Protein AF-A0A5C7BRV0-F1 (afdb_monomer)

Solvent-accessible surface area (backbone atoms only — not comparable to full-atom values): 9016 Å² total; per-residue (Å²): 130,85,78,65,74,67,60,66,67,58,74,80,54,64,70,54,56,38,55,35,50,53,46,46,50,37,35,33,54,50,51,58,70,64,59,48,72,69,54,52,50,52,51,50,55,50,20,64,76,56,73,33,62,65,50,35,40,56,50,33,43,74,76,33,46,68,60,32,43,52,45,45,50,67,60,78,48,81,69,83,76,57,76,92,76,61,48,70,54,41,51,49,36,42,38,46,35,45,52,44,32,56,53,50,51,57,59,54,50,78,75,45,95,61,77,82,79,49,69,38,45,80,37,52,43,66,21,46,33,55,42,33,53,54,38,54,70,55,44,80,75,63,72,88,85,65,78,54,70,93,53,76,82,81,123

Structure (mmCIF, N/CA/C/O backbone):
data_AF-A0A5C7BRV0-F1
#
_entry.id   AF-A0A5C7BRV0-F1
#
loop_
_atom_site.group_PDB
_atom_site.id
_atom_site.type_symbol
_atom_site.label_atom_id
_atom_site.label_alt_id
_atom_site.label_comp_id
_atom_site.label_asym_id
_atom_site.label_entity_id
_atom_site.label_seq_id
_atom_site.pdbx_PDB_ins_code
_atom_site.Cartn_x
_atom_site.Cartn_y
_atom_site.Cartn_z
_atom_site.occupancy
_atom_site.B_iso_or_equiv
_atom_site.auth_seq_id
_atom_site.auth_comp_id
_atom_site.auth_asym_id
_atom_site.auth_atom_id
_atom_site.pdbx_PDB_model_num
ATOM 1 N N . MET A 1 1 ? -11.486 10.506 -5.219 1.00 34.31 1 MET A N 1
ATOM 2 C CA . MET A 1 1 ? -11.201 10.260 -6.650 1.00 34.31 1 MET A CA 1
ATOM 3 C C . MET A 1 1 ? -9.795 9.679 -6.705 1.00 34.31 1 MET A C 1
ATOM 5 O O . MET A 1 1 ? -8.914 10.298 -6.125 1.00 34.31 1 MET A O 1
ATOM 9 N N . ILE A 1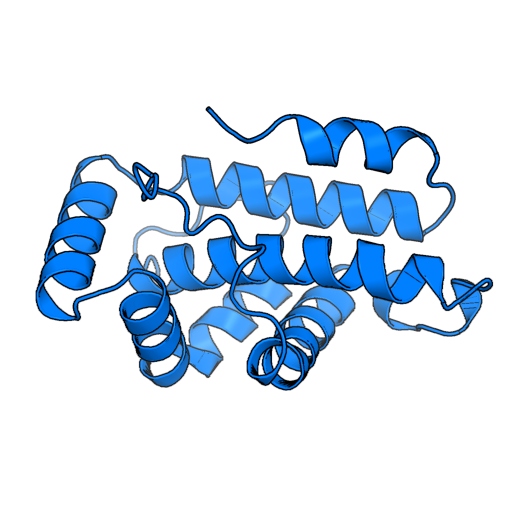 2 ? -9.590 8.476 -7.253 1.00 39.91 2 ILE A N 1
ATOM 10 C CA . ILE A 1 2 ? -8.237 7.902 -7.397 1.00 39.91 2 ILE A CA 1
ATOM 11 C C . ILE A 1 2 ? -7.497 8.778 -8.431 1.00 39.91 2 ILE A C 1
ATOM 13 O O . ILE A 1 2 ? -8.074 8.996 -9.499 1.00 39.91 2 ILE A O 1
ATOM 17 N N . PRO A 1 3 ? -6.314 9.355 -8.139 1.00 43.25 3 PRO A N 1
ATOM 18 C CA . PRO A 1 3 ? -5.701 10.343 -9.029 1.00 43.25 3 PRO A CA 1
ATOM 19 C C . PRO A 1 3 ? -5.362 9.751 -10.403 1.00 43.25 3 PRO A C 1
ATOM 21 O O . PRO A 1 3 ? -4.705 8.716 -10.499 1.00 43.25 3 PRO A O 1
ATOM 24 N N . SER A 1 4 ? -5.808 10.431 -11.463 1.00 44.09 4 SER A N 1
ATOM 25 C CA . SER A 1 4 ? -5.695 10.016 -12.869 1.00 44.09 4 SER A CA 1
ATOM 26 C C . SER A 1 4 ? -4.361 10.369 -13.535 1.00 44.09 4 SER A C 1
ATOM 28 O O . SER A 1 4 ? -4.073 9.861 -14.617 1.00 44.09 4 SER A O 1
ATOM 30 N N . SER A 1 5 ? -3.532 11.218 -12.921 1.00 42.53 5 SER A N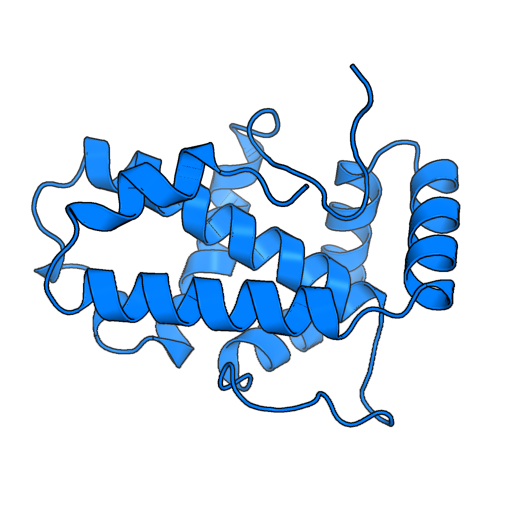 1
ATOM 31 C CA . SER A 1 5 ? -2.268 11.682 -13.512 1.00 42.53 5 SER A CA 1
ATOM 32 C C . SER A 1 5 ? -1.259 10.546 -13.713 1.00 42.53 5 SER A C 1
ATOM 34 O O . SER A 1 5 ? -0.575 10.504 -14.732 1.00 42.53 5 SER A O 1
ATOM 36 N N . TRP A 1 6 ? -1.245 9.559 -12.814 1.00 42.53 6 TRP A N 1
ATOM 37 C CA . TRP A 1 6 ? -0.360 8.392 -12.901 1.00 42.53 6 TRP A CA 1
ATOM 38 C C . TRP A 1 6 ? -0.800 7.351 -13.944 1.00 42.53 6 TRP A C 1
ATOM 40 O O . TRP A 1 6 ? 0.004 6.530 -14.377 1.00 42.53 6 TRP A O 1
ATOM 50 N N . TYR A 1 7 ? -2.060 7.395 -14.388 1.00 40.97 7 TYR A N 1
ATOM 51 C CA . TYR A 1 7 ? -2.610 6.475 -15.391 1.00 40.97 7 TYR A CA 1
ATOM 52 C C . TYR A 1 7 ? -2.042 6.737 -16.798 1.00 40.97 7 TYR A C 1
ATOM 54 O O . TYR A 1 7 ? -1.899 5.819 -17.602 1.00 40.97 7 TYR A O 1
ATOM 62 N N . LEU A 1 8 ? -1.680 7.990 -17.095 1.00 40.59 8 LEU A N 1
ATOM 63 C CA . LEU A 1 8 ? -1.127 8.389 -18.395 1.00 40.59 8 LEU A CA 1
ATOM 64 C C . LEU A 1 8 ? 0.355 8.025 -18.556 1.00 40.59 8 LEU A C 1
ATOM 66 O O . LEU A 1 8 ? 0.772 7.702 -19.667 1.00 40.59 8 LEU A O 1
ATOM 70 N N . ALA A 1 9 ? 1.130 7.996 -17.467 1.00 43.53 9 ALA A N 1
ATOM 71 C CA . ALA A 1 9 ? 2.521 7.533 -17.500 1.00 43.53 9 ALA A CA 1
ATOM 72 C C . ALA A 1 9 ? 2.618 6.038 -17.864 1.00 43.53 9 ALA A C 1
ATOM 74 O O . ALA A 1 9 ? 3.570 5.611 -18.512 1.00 43.53 9 ALA A O 1
ATOM 75 N N . ASN A 1 10 ? 1.586 5.253 -17.530 1.00 48.78 10 ASN A N 1
ATOM 76 C CA . ASN A 1 10 ? 1.585 3.800 -17.689 1.00 48.78 10 ASN A CA 1
ATOM 77 C C . ASN A 1 10 ? 1.470 3.302 -19.141 1.00 48.78 10 ASN A C 1
ATOM 79 O O . ASN A 1 10 ? 1.814 2.154 -19.423 1.00 48.78 10 ASN A O 1
ATOM 83 N N . GLN A 1 11 ? 0.999 4.138 -20.070 1.00 49.12 11 GLN A N 1
ATOM 84 C CA . GLN A 1 11 ? 0.658 3.706 -21.433 1.00 49.12 11 GLN A CA 1
ATOM 85 C C . GLN A 1 11 ? 1.872 3.477 -22.346 1.00 49.12 11 GLN A C 1
ATOM 87 O O . GLN A 1 11 ? 1.737 2.830 -23.383 1.00 49.12 11 GLN A O 1
ATOM 92 N N . TYR A 1 12 ? 3.052 3.975 -21.967 1.00 53.41 12 TYR A N 1
ATOM 93 C CA . TYR A 1 12 ? 4.270 3.894 -22.784 1.00 53.41 12 TYR A CA 1
ATOM 94 C C . TYR A 1 12 ? 5.222 2.768 -22.364 1.00 53.41 12 TYR A C 1
ATOM 96 O O . TYR A 1 12 ? 6.252 2.542 -22.999 1.00 53.41 12 TYR A O 1
ATOM 104 N N . PHE A 1 13 ? 4.880 2.036 -21.306 1.00 60.16 13 PHE A N 1
ATOM 105 C CA . PHE A 1 13 ? 5.710 0.969 -20.769 1.00 60.16 13 PHE A CA 1
ATOM 106 C C . PHE A 1 13 ? 5.478 -0.364 -21.488 1.00 60.16 13 PHE A C 1
ATOM 108 O O . PHE A 1 13 ? 4.349 -0.733 -21.803 1.00 60.16 13 PHE A O 1
ATOM 115 N N . THR A 1 14 ? 6.551 -1.126 -21.727 1.00 60.12 14 THR A N 1
A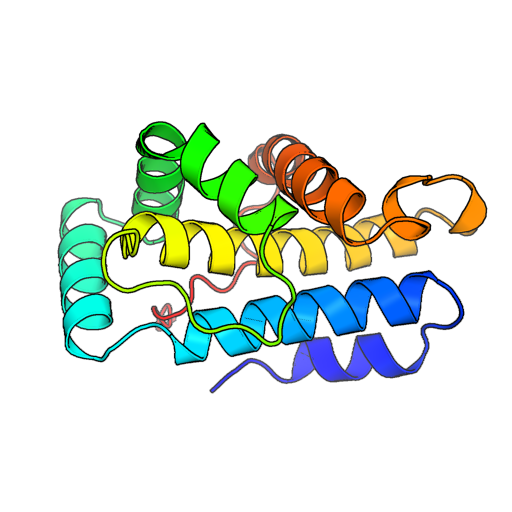TOM 116 C CA . THR A 1 14 ? 6.489 -2.427 -22.418 1.00 60.12 14 THR A CA 1
ATOM 117 C C . THR A 1 14 ? 7.291 -3.509 -21.682 1.00 60.12 14 THR A C 1
ATOM 119 O O . THR A 1 14 ? 8.087 -3.221 -20.789 1.00 60.12 14 THR A O 1
ATOM 122 N N . GLY A 1 15 ? 7.060 -4.781 -22.026 1.00 68.88 15 GLY A N 1
ATOM 123 C CA . GLY A 1 15 ? 7.815 -5.918 -21.483 1.00 68.88 15 GLY A CA 1
ATOM 124 C C . GLY A 1 15 ? 7.433 -6.317 -20.052 1.00 68.88 15 GLY A C 1
ATOM 125 O O . GLY A 1 15 ? 6.285 -6.166 -19.632 1.00 68.88 15 GLY A O 1
ATOM 126 N N . ASP A 1 16 ? 8.387 -6.878 -19.306 1.00 63.41 16 ASP A N 1
ATOM 127 C CA . ASP A 1 16 ? 8.163 -7.359 -17.932 1.00 63.41 16 ASP A CA 1
ATOM 128 C C . ASP A 1 16 ? 7.828 -6.225 -16.954 1.00 63.41 16 ASP A C 1
ATOM 130 O O . ASP A 1 16 ? 7.087 -6.429 -15.993 1.00 63.41 16 ASP A O 1
ATOM 134 N N . PHE A 1 17 ? 8.258 -5.002 -17.267 1.00 63.25 17 PHE A N 1
ATOM 135 C CA . PHE A 1 17 ? 7.930 -3.815 -16.489 1.00 63.25 17 PHE A CA 1
ATOM 136 C C . PHE A 1 17 ? 6.432 -3.467 -16.541 1.00 63.25 17 PHE A C 1
ATOM 138 O O . PHE A 1 17 ? 5.806 -3.249 -15.505 1.00 63.25 17 PHE A O 1
ATOM 145 N N . ALA A 1 18 ? 5.819 -3.504 -17.730 1.00 68.75 18 ALA A N 1
ATOM 146 C CA . ALA A 1 18 ? 4.378 -3.283 -17.868 1.00 68.75 18 ALA A CA 1
ATOM 147 C C . ALA A 1 18 ? 3.567 -4.329 -17.084 1.00 68.75 18 ALA A C 1
ATOM 149 O O . ALA A 1 18 ? 2.586 -3.999 -16.421 1.00 68.75 18 ALA A O 1
ATOM 150 N N . LYS A 1 19 ? 4.008 -5.596 -17.100 1.00 69.19 19 LYS A N 1
ATOM 151 C CA . LYS A 1 19 ? 3.371 -6.673 -16.324 1.00 69.19 19 LYS A CA 1
ATOM 152 C C . LYS A 1 19 ? 3.462 -6.414 -14.821 1.00 69.19 19 LYS A C 1
ATOM 154 O O . LYS A 1 19 ? 2.474 -6.587 -14.116 1.00 69.19 19 LYS A O 1
ATOM 159 N N . PHE A 1 20 ? 4.631 -5.999 -14.346 1.00 69.19 20 PHE A N 1
ATOM 160 C CA . PHE A 1 20 ? 4.886 -5.696 -12.943 1.00 69.19 20 PHE A CA 1
ATOM 161 C C . PHE A 1 20 ? 4.049 -4.511 -12.433 1.00 69.19 20 PHE A C 1
ATOM 163 O O . PHE A 1 20 ? 3.428 -4.592 -11.373 1.00 69.19 20 PHE A O 1
ATOM 170 N N . ASN A 1 21 ? 3.978 -3.425 -13.202 1.00 70.56 21 ASN A N 1
ATOM 171 C CA . ASN A 1 21 ? 3.206 -2.241 -12.829 1.00 70.56 21 ASN A CA 1
ATOM 172 C C . ASN A 1 21 ? 1.694 -2.524 -12.818 1.00 70.56 21 ASN A C 1
ATOM 174 O O . ASN A 1 21 ? 1.015 -2.207 -11.845 1.00 70.56 21 ASN A O 1
ATOM 178 N N . ASN A 1 22 ? 1.185 -3.231 -13.835 1.00 73.56 22 ASN A N 1
ATOM 179 C CA . ASN A 1 22 ? -0.214 -3.673 -13.871 1.00 73.56 22 ASN A CA 1
ATOM 180 C C . ASN A 1 22 ? -0.556 -4.588 -12.686 1.00 73.56 22 ASN A C 1
ATOM 182 O O . ASN A 1 22 ? -1.654 -4.518 -12.137 1.00 73.56 22 ASN A O 1
ATOM 186 N N . TRP A 1 23 ? 0.386 -5.438 -12.268 1.00 72.12 23 TRP A N 1
ATOM 187 C CA . TRP A 1 23 ? 0.218 -6.273 -11.083 1.00 72.12 23 TRP A CA 1
ATOM 188 C C . TRP A 1 23 ? 0.109 -5.427 -9.807 1.00 72.12 23 TRP A C 1
ATOM 190 O O . TRP A 1 23 ? -0.829 -5.616 -9.037 1.00 72.12 23 TRP A O 1
ATOM 200 N N . ASN A 1 24 ? 1.009 -4.459 -9.597 1.00 74.75 24 ASN A N 1
ATOM 201 C CA . ASN A 1 24 ? 0.933 -3.533 -8.458 1.00 74.75 24 ASN A CA 1
ATOM 202 C C . ASN A 1 24 ? -0.351 -2.708 -8.442 1.00 74.75 24 ASN A C 1
ATOM 204 O O . ASN A 1 24 ? -0.938 -2.516 -7.381 1.00 74.75 24 ASN A O 1
ATOM 208 N N . GLU A 1 25 ? -0.803 -2.240 -9.603 1.00 77.00 25 GLU A N 1
ATOM 209 C CA . GLU A 1 25 ? -2.074 -1.531 -9.727 1.00 77.00 25 GLU A CA 1
ATOM 210 C C . GLU A 1 25 ? -3.254 -2.427 -9.335 1.00 77.00 25 GLU A C 1
ATOM 212 O O . GLU A 1 25 ? -4.102 -2.004 -8.550 1.00 77.00 25 GLU A O 1
ATOM 217 N N . SER A 1 26 ? -3.268 -3.684 -9.786 1.00 78.56 26 SER A N 1
ATOM 218 C CA . S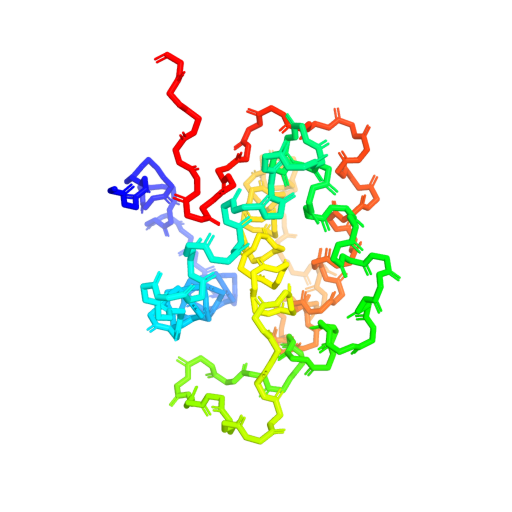ER A 1 26 ? -4.291 -4.663 -9.395 1.00 78.56 26 SER A CA 1
ATOM 219 C C . SER A 1 26 ? -4.303 -4.908 -7.886 1.00 78.56 26 SER A C 1
ATOM 221 O O . SER A 1 26 ? -5.375 -4.960 -7.283 1.00 78.56 26 SER A O 1
ATOM 223 N N . ILE A 1 27 ? -3.126 -5.034 -7.260 1.00 80.06 27 ILE A N 1
ATOM 224 C CA . ILE A 1 27 ? -3.004 -5.176 -5.802 1.00 80.06 27 ILE A CA 1
ATOM 225 C C . ILE A 1 27 ? -3.537 -3.928 -5.101 1.00 80.06 27 ILE A C 1
ATOM 227 O O . ILE A 1 27 ? -4.388 -4.042 -4.226 1.00 80.06 27 ILE A O 1
ATOM 231 N N . TYR A 1 28 ? -3.069 -2.748 -5.506 1.00 83.56 28 TYR A N 1
ATOM 232 C CA . TYR A 1 28 ? -3.464 -1.469 -4.925 1.00 83.56 28 TYR A CA 1
ATOM 233 C C . TYR A 1 28 ? -4.985 -1.276 -4.951 1.00 83.56 28 TYR A C 1
ATOM 235 O O . TYR A 1 28 ? -5.582 -0.997 -3.914 1.00 83.56 28 TYR A O 1
ATOM 243 N N . LEU A 1 29 ? -5.614 -1.455 -6.116 1.00 82.81 29 LEU A N 1
ATOM 244 C CA . LEU A 1 29 ? -7.061 -1.292 -6.266 1.00 82.81 29 LEU A CA 1
ATOM 245 C C . LEU A 1 29 ? -7.826 -2.311 -5.417 1.00 82.81 29 LEU A C 1
ATOM 247 O O . LEU A 1 29 ? -8.738 -1.924 -4.692 1.00 82.81 29 LEU A O 1
ATOM 251 N N . SER A 1 30 ? -7.397 -3.576 -5.426 1.00 83.25 30 SER A N 1
ATOM 252 C CA . SER A 1 30 ? -8.030 -4.621 -4.614 1.00 83.25 30 SER A CA 1
ATOM 253 C C . SER A 1 30 ? -7.938 -4.318 -3.117 1.00 83.25 30 SER A C 1
ATOM 255 O O . SER A 1 30 ? -8.919 -4.465 -2.403 1.00 83.25 30 SER A O 1
ATOM 257 N N . LEU A 1 31 ? -6.784 -3.856 -2.626 1.00 85.88 31 LEU A N 1
ATOM 258 C CA . LEU A 1 31 ? -6.614 -3.500 -1.214 1.00 85.88 31 LEU A CA 1
ATOM 259 C C . LEU A 1 31 ? -7.455 -2.279 -0.814 1.00 85.88 31 LEU A C 1
ATOM 261 O O . LEU A 1 31 ? -7.976 -2.235 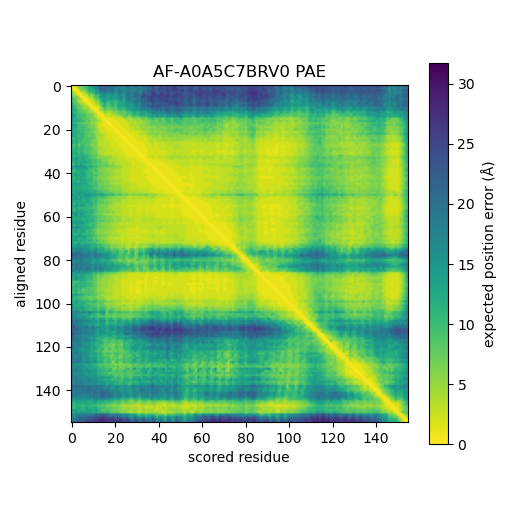0.299 1.00 85.88 31 LEU A O 1
ATOM 265 N N . CYS A 1 32 ? -7.611 -1.300 -1.709 1.00 86.38 32 CYS A N 1
ATOM 266 C CA . CYS A 1 32 ? -8.517 -0.173 -1.488 1.00 86.38 32 CYS A CA 1
ATOM 267 C C . CYS A 1 32 ? -9.976 -0.634 -1.368 1.00 86.38 32 CYS A C 1
ATOM 269 O O . CYS A 1 32 ? -10.683 -0.160 -0.480 1.00 86.38 32 CYS A O 1
ATOM 271 N N . ASP A 1 33 ? -10.405 -1.566 -2.223 1.00 84.94 33 ASP A N 1
ATOM 272 C CA . ASP A 1 33 ? -11.757 -2.138 -2.194 1.00 84.94 33 ASP A CA 1
ATOM 273 C C . ASP A 1 33 ? -11.995 -3.025 -0.965 1.00 84.94 33 ASP A C 1
ATOM 275 O O . ASP A 1 33 ? -13.136 -3.189 -0.529 1.00 84.94 33 ASP A O 1
ATOM 279 N N . GLU A 1 34 ? -10.929 -3.573 -0.377 1.00 84.38 34 GLU A N 1
ATOM 280 C CA . GLU A 1 34 ? -11.037 -4.342 0.855 1.00 84.38 34 GLU A CA 1
ATOM 281 C C . GLU A 1 34 ? -11.458 -3.463 2.031 1.00 84.38 34 GLU A C 1
ATOM 283 O O . GLU A 1 34 ? -12.268 -3.927 2.821 1.00 84.38 34 GLU A O 1
ATOM 288 N N . LEU A 1 35 ? -10.987 -2.217 2.174 1.00 87.31 35 LEU A N 1
ATOM 289 C CA . LEU A 1 35 ? -11.318 -1.402 3.351 1.00 87.31 35 LEU A CA 1
ATOM 290 C C . LEU A 1 35 ? -12.799 -0.992 3.400 1.00 87.31 35 LEU A C 1
ATOM 292 O O . LEU A 1 35 ? -13.312 -0.267 2.547 1.00 87.31 35 LEU A O 1
ATOM 296 N N . THR A 1 36 ? -13.475 -1.382 4.480 1.00 89.62 36 THR A N 1
ATOM 297 C CA . THR A 1 36 ? -14.848 -0.951 4.771 1.00 89.62 36 THR A CA 1
ATOM 298 C C . THR A 1 36 ? -14.902 0.505 5.230 1.00 89.62 36 THR A C 1
ATOM 300 O O . THR A 1 36 ? -13.906 1.107 5.638 1.00 89.62 36 THR A O 1
ATOM 303 N N . ARG A 1 37 ? -16.104 1.092 5.221 1.00 88.38 37 ARG A N 1
ATOM 304 C CA . ARG A 1 37 ? -16.311 2.470 5.694 1.00 88.38 37 ARG A CA 1
ATOM 305 C C . ARG A 1 37 ? -15.970 2.620 7.174 1.00 88.38 37 ARG A C 1
ATOM 307 O O . ARG A 1 37 ? -15.396 3.632 7.565 1.00 88.38 37 ARG A O 1
ATOM 314 N N . GLU A 1 38 ? -16.312 1.626 7.979 1.00 90.62 38 GLU A N 1
ATOM 315 C CA . GLU A 1 38 ? -16.070 1.586 9.419 1.00 90.62 38 GLU A CA 1
ATOM 316 C C . GLU A 1 38 ? -14.566 1.543 9.721 1.00 90.62 38 GLU A C 1
ATOM 318 O O . GLU A 1 38 ? -14.069 2.265 10.584 1.00 90.62 38 GLU A O 1
ATOM 323 N N . GLU A 1 39 ? -13.816 0.756 8.953 1.00 91.62 39 GLU A N 1
ATOM 324 C CA . GLU A 1 39 ? -12.357 0.692 9.044 1.00 91.62 39 GLU A CA 1
ATOM 325 C C . GLU A 1 39 ? -11.688 1.998 8.610 1.00 91.62 39 GLU A C 1
ATOM 327 O O . GLU A 1 39 ? -10.767 2.467 9.279 1.00 91.62 39 GLU A O 1
ATOM 332 N N . ILE A 1 40 ? -12.182 2.634 7.545 1.00 90.94 40 ILE A N 1
ATOM 333 C CA . ILE A 1 40 ? -11.707 3.957 7.116 1.00 90.94 40 ILE A CA 1
ATOM 334 C C . ILE A 1 40 ? -11.940 5.003 8.216 1.00 90.94 40 ILE A C 1
ATOM 336 O O . ILE A 1 40 ? -11.066 5.830 8.482 1.00 90.94 40 ILE A O 1
ATOM 340 N N . GLN A 1 41 ? -13.085 4.961 8.902 1.00 90.25 41 GLN A N 1
ATOM 341 C CA . GLN A 1 41 ? -13.353 5.845 10.041 1.00 90.25 41 GLN A CA 1
ATOM 342 C C . GLN A 1 41 ? -12.390 5.586 11.206 1.00 90.25 41 GLN A C 1
ATOM 344 O O . GLN A 1 41 ? -11.864 6.539 11.784 1.00 90.25 41 GLN A O 1
ATOM 349 N N . ALA A 1 42 ? -12.111 4.320 11.529 1.00 91.19 42 ALA A N 1
ATOM 350 C CA . ALA A 1 42 ? -11.144 3.960 12.566 1.00 91.19 42 ALA A CA 1
ATOM 351 C C . ALA A 1 42 ? -9.728 4.460 12.230 1.00 91.19 42 ALA A C 1
ATOM 353 O O . ALA A 1 42 ? -9.055 5.037 13.087 1.00 91.19 42 ALA A O 1
ATOM 354 N N . LEU A 1 43 ? -9.307 4.314 10.970 1.00 93.44 43 LEU A N 1
ATOM 355 C CA . LEU A 1 43 ? -8.042 4.850 10.470 1.00 93.44 43 LEU A CA 1
ATOM 356 C C . LEU A 1 43 ? -7.999 6.378 10.568 1.00 93.44 43 LEU A C 1
ATOM 358 O O . LEU A 1 43 ? -6.986 6.925 10.995 1.00 93.44 43 LEU A O 1
ATOM 362 N N . ASN A 1 44 ? -9.091 7.080 10.246 1.00 91.81 44 ASN A N 1
ATOM 363 C CA . ASN A 1 44 ? -9.139 8.540 10.366 1.00 91.81 44 ASN A CA 1
ATOM 364 C C . ASN A 1 44 ? -9.020 9.013 11.822 1.00 91.81 44 ASN A C 1
ATOM 366 O O . ASN A 1 44 ? -8.281 9.950 12.106 1.00 91.81 44 ASN A O 1
ATOM 370 N N . LEU A 1 45 ? -9.665 8.324 12.766 1.00 91.94 45 LEU A N 1
ATOM 371 C CA . LEU A 1 45 ? -9.508 8.622 14.193 1.00 91.94 45 LEU A CA 1
ATOM 372 C C . LEU A 1 45 ? -8.068 8.386 14.671 1.00 91.94 45 LEU A C 1
ATOM 374 O O . LEU A 1 45 ? -7.538 9.161 15.469 1.00 91.94 45 LEU A O 1
ATOM 378 N N . ALA A 1 46 ? -7.416 7.324 14.193 1.00 91.56 46 ALA A N 1
ATOM 379 C CA . ALA A 1 46 ? -6.012 7.063 14.499 1.00 91.56 46 ALA A CA 1
ATOM 380 C C . ALA A 1 46 ? -5.091 8.139 13.897 1.00 91.56 46 ALA A C 1
ATOM 382 O O . ALA A 1 46 ? -4.184 8.624 14.576 1.00 91.56 46 ALA A O 1
ATOM 383 N N . ARG A 1 47 ? -5.369 8.568 12.660 1.00 92.38 47 ARG A N 1
ATOM 384 C CA . ARG A 1 47 ? -4.681 9.669 11.971 1.00 92.38 47 ARG A CA 1
ATOM 385 C C . ARG A 1 47 ? -4.767 10.970 12.763 1.00 92.38 47 ARG A C 1
ATOM 387 O O . ARG A 1 47 ? -3.749 11.614 12.987 1.00 92.38 47 ARG A O 1
ATOM 394 N N . GLU A 1 48 ? -5.963 11.343 13.215 1.00 90.94 48 GLU A N 1
ATOM 395 C CA . GLU A 1 48 ? -6.203 12.561 14.000 1.00 90.94 48 GLU A CA 1
ATOM 396 C C . GLU A 1 48 ? -5.433 12.556 15.325 1.00 90.94 48 GLU A C 1
ATOM 398 O O . GLU A 1 48 ? -4.864 13.575 15.709 1.00 90.94 48 GLU A O 1
ATOM 403 N N . ARG A 1 49 ? -5.335 11.400 15.995 1.00 92.38 49 ARG A N 1
ATOM 404 C CA . ARG A 1 49 ? -4.548 11.250 17.233 1.00 92.38 49 ARG A CA 1
ATOM 405 C C . ARG A 1 49 ? -3.045 11.402 17.013 1.00 92.38 49 ARG A C 1
ATOM 407 O O . ARG A 1 49 ? -2.351 11.885 17.902 1.00 92.38 49 ARG A O 1
ATOM 414 N N . LEU A 1 50 ? -2.548 10.960 15.860 1.00 89.81 50 LEU A N 1
ATOM 415 C CA . LEU A 1 50 ? -1.129 11.013 15.499 1.00 89.81 50 LEU A CA 1
ATOM 416 C C . LEU A 1 50 ? -0.731 12.316 14.789 1.00 89.81 50 LEU A C 1
ATOM 418 O O . LEU A 1 50 ? 0.455 12.580 14.616 1.00 89.81 50 LEU A O 1
ATOM 422 N N . GLY A 1 51 ? -1.703 13.137 14.391 1.00 85.38 51 GLY A N 1
ATOM 423 C CA . GLY A 1 51 ? -1.496 14.465 13.816 1.00 85.38 51 GLY A CA 1
ATOM 424 C C . GLY A 1 51 ? -1.246 14.494 12.306 1.00 85.38 51 GLY A C 1
ATOM 425 O O . GLY A 1 51 ? -1.437 15.541 11.696 1.00 85.38 51 GLY A O 1
ATOM 426 N N . SER A 1 52 ? -0.875 13.379 11.669 1.00 87.44 52 SER A N 1
ATOM 427 C CA . SER A 1 52 ? -0.720 13.310 10.209 1.00 87.44 52 SER A CA 1
ATOM 428 C C . SER A 1 52 ? -0.891 11.896 9.653 1.00 87.44 52 SER A C 1
ATOM 430 O O . SER A 1 52 ? -0.733 10.895 10.359 1.00 87.44 52 SER A O 1
ATOM 432 N N . ALA A 1 53 ? -1.201 11.806 8.357 1.00 85.94 53 ALA A N 1
ATOM 433 C CA . ALA A 1 53 ? -1.303 10.529 7.656 1.00 85.94 53 ALA A CA 1
ATOM 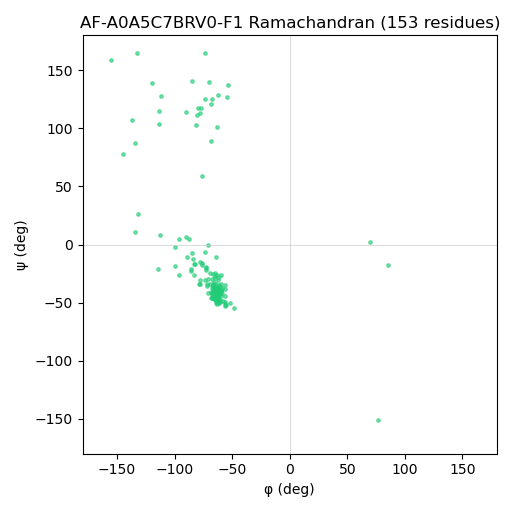434 C C . ALA A 1 53 ? 0.049 9.808 7.534 1.00 85.94 53 ALA A C 1
ATOM 436 O O . ALA A 1 53 ? 0.110 8.584 7.683 1.00 85.94 53 ALA A O 1
ATOM 437 N N . ASN A 1 54 ? 1.136 10.570 7.379 1.00 85.25 54 ASN A N 1
ATOM 438 C CA . ASN A 1 54 ? 2.497 10.045 7.414 1.00 85.25 54 ASN A CA 1
ATOM 439 C C . ASN A 1 54 ? 2.851 9.454 8.792 1.00 85.25 54 ASN A C 1
ATOM 441 O O . ASN A 1 54 ? 3.390 8.349 8.880 1.00 85.25 54 ASN A O 1
ATOM 445 N N . ALA A 1 55 ? 2.490 10.135 9.886 1.00 87.00 55 ALA A N 1
ATOM 446 C CA . ALA A 1 55 ? 2.720 9.618 11.235 1.00 87.00 55 ALA A CA 1
ATOM 447 C C . ALA A 1 55 ? 1.963 8.302 11.475 1.00 87.00 55 ALA A C 1
ATOM 449 O O . ALA A 1 55 ? 2.534 7.354 12.019 1.00 87.00 55 ALA A O 1
ATOM 450 N N . LEU A 1 56 ? 0.711 8.209 11.007 1.00 90.62 56 LEU A N 1
ATOM 451 C CA . LEU A 1 56 ? -0.054 6.962 11.041 1.00 90.62 56 LEU A CA 1
ATOM 452 C C . LEU A 1 56 ? 0.618 5.859 10.226 1.00 90.62 56 LEU A C 1
ATOM 454 O O . LEU A 1 56 ? 0.823 4.765 10.747 1.00 90.62 56 LEU A O 1
ATOM 458 N N . PHE A 1 57 ? 0.990 6.141 8.979 1.00 88.81 57 PHE A N 1
ATOM 459 C CA . PHE A 1 57 ? 1.679 5.186 8.114 1.00 88.81 57 PHE A CA 1
ATOM 460 C C . PHE A 1 57 ? 2.967 4.658 8.759 1.00 88.81 57 PHE A C 1
ATOM 462 O O . PHE A 1 57 ? 3.131 3.448 8.913 1.00 88.81 57 PHE A O 1
ATOM 469 N N . THR A 1 58 ? 3.830 5.560 9.226 1.00 85.56 58 THR A N 1
ATOM 470 C CA . THR A 1 58 ? 5.091 5.212 9.893 1.00 85.56 58 THR A CA 1
ATOM 471 C C . THR A 1 58 ? 4.850 4.364 11.143 1.00 85.56 58 THR A C 1
ATOM 473 O O . THR A 1 58 ? 5.591 3.415 11.402 1.00 85.56 58 THR A O 1
ATOM 476 N N . SER A 1 59 ? 3.808 4.674 11.922 1.00 89.88 59 SER A N 1
ATOM 477 C CA . SER A 1 59 ? 3.423 3.869 13.086 1.00 89.88 59 SER A CA 1
ATOM 478 C C . SER A 1 59 ? 2.973 2.465 12.683 1.00 89.88 59 SER A C 1
ATOM 480 O O . SER A 1 59 ? 3.434 1.493 13.276 1.00 89.88 59 SER A O 1
ATOM 482 N N . CYS A 1 60 ? 2.107 2.344 11.673 1.00 90.44 60 CYS A N 1
ATOM 483 C CA . CYS A 1 60 ? 1.604 1.053 11.197 1.00 90.44 60 CYS A CA 1
ATOM 484 C C . CYS A 1 60 ? 2.748 0.166 10.712 1.00 90.44 60 CYS A C 1
ATOM 486 O O . CYS A 1 60 ? 2.823 -1.005 11.071 1.00 90.44 60 CYS A O 1
ATOM 488 N N . LEU A 1 61 ? 3.674 0.747 9.953 1.00 86.00 61 LEU A N 1
ATOM 489 C CA . LEU A 1 61 ? 4.828 0.034 9.440 1.00 86.00 61 LEU A CA 1
ATOM 490 C C . LEU A 1 61 ? 5.739 -0.485 10.556 1.00 86.00 61 LEU A C 1
ATOM 492 O O . LEU A 1 61 ? 6.160 -1.635 10.511 1.00 86.00 61 LEU A O 1
ATOM 496 N N . LYS A 1 62 ? 6.030 0.340 11.568 1.00 86.88 62 LYS A N 1
ATOM 497 C CA . LYS A 1 62 ? 6.865 -0.078 12.706 1.00 86.88 62 LYS A CA 1
ATOM 498 C C . LYS A 1 62 ? 6.224 -1.203 13.511 1.00 86.88 62 LYS A C 1
ATOM 500 O O . LYS A 1 62 ? 6.933 -2.071 14.007 1.00 86.88 62 LYS A O 1
ATOM 505 N N . SER A 1 63 ? 4.904 -1.172 13.663 1.00 90.00 63 SER A N 1
ATOM 506 C CA . SER A 1 63 ? 4.171 -2.148 14.471 1.00 90.00 63 SER A CA 1
ATOM 507 C C . SER A 1 63 ? 3.857 -3.447 13.733 1.00 90.00 63 SER A C 1
ATOM 509 O O . SER A 1 63 ? 3.713 -4.472 14.390 1.00 90.00 63 SER A O 1
ATOM 511 N N . HIS A 1 64 ? 3.758 -3.415 12.402 1.00 90.19 64 HIS A N 1
ATOM 512 C CA . HIS A 1 64 ? 3.255 -4.537 11.604 1.00 90.19 64 HIS A CA 1
ATOM 513 C C . HIS A 1 64 ? 4.141 -4.894 10.405 1.00 90.19 64 HIS A C 1
ATOM 515 O O . HIS A 1 64 ? 3.652 -5.420 9.408 1.00 90.19 64 HIS A O 1
ATOM 521 N N . HIS A 1 65 ? 5.439 -4.600 10.486 1.00 84.88 65 HIS A N 1
ATOM 522 C CA . HIS A 1 65 ? 6.388 -4.791 9.388 1.00 84.88 65 HIS A CA 1
ATOM 523 C C . HIS A 1 65 ? 6.290 -6.181 8.736 1.00 84.88 65 HIS A C 1
ATOM 525 O O . HIS A 1 65 ? 6.043 -6.284 7.536 1.00 84.88 65 HIS A O 1
ATOM 531 N N . ASP A 1 66 ? 6.397 -7.246 9.532 1.00 84.50 66 ASP A N 1
ATOM 532 C CA . ASP A 1 66 ? 6.410 -8.622 9.023 1.00 84.50 66 ASP A CA 1
ATOM 533 C C . ASP A 1 66 ? 5.069 -9.029 8.390 1.00 84.50 66 ASP A C 1
ATOM 535 O O . ASP A 1 66 ? 5.036 -9.736 7.380 1.00 84.50 66 ASP A O 1
ATOM 539 N N . GLU A 1 67 ? 3.950 -8.560 8.953 1.00 86.69 67 GLU A N 1
ATOM 540 C CA . GLU A 1 67 ? 2.606 -8.811 8.416 1.00 86.69 67 GLU A CA 1
ATOM 541 C C . GLU A 1 67 ? 2.421 -8.131 7.052 1.00 86.69 67 GLU A C 1
ATOM 543 O O . GLU A 1 67 ? 1.854 -8.725 6.135 1.00 86.69 67 GLU A O 1
ATOM 548 N N . ILE A 1 68 ? 2.938 -6.909 6.902 1.00 85.50 68 ILE A N 1
ATOM 549 C CA . ILE A 1 68 ? 2.903 -6.139 5.653 1.00 85.50 68 ILE A CA 1
ATOM 550 C C . ILE A 1 68 ? 3.738 -6.829 4.571 1.00 85.50 68 ILE A C 1
ATOM 552 O O . ILE A 1 68 ? 3.261 -7.011 3.451 1.00 85.50 68 ILE A O 1
ATOM 556 N N . VAL A 1 69 ? 4.962 -7.255 4.902 1.00 81.50 69 VAL A N 1
ATOM 557 C CA . VAL A 1 69 ? 5.833 -7.988 3.968 1.00 81.50 69 VAL A CA 1
ATOM 558 C C . VAL A 1 69 ? 5.167 -9.290 3.536 1.00 81.50 69 VAL A C 1
ATOM 560 O O . VAL A 1 69 ? 5.036 -9.552 2.341 1.00 81.50 69 VAL A O 1
ATOM 563 N N . THR A 1 70 ? 4.647 -10.057 4.496 1.00 83.38 70 THR A N 1
ATOM 564 C CA . THR A 1 70 ? 3.934 -11.310 4.217 1.00 83.38 70 THR A CA 1
ATOM 565 C C . THR A 1 70 ? 2.731 -11.075 3.304 1.00 83.38 70 THR A C 1
ATOM 567 O O . THR A 1 70 ? 2.487 -11.858 2.380 1.00 83.38 70 THR A O 1
ATOM 570 N N . LEU A 1 71 ? 1.972 -9.997 3.525 1.00 84.31 71 LEU A N 1
ATOM 571 C CA . LEU A 1 71 ? 0.845 -9.645 2.668 1.00 84.31 71 LEU A CA 1
ATOM 572 C C . LEU A 1 71 ? 1.318 -9.325 1.243 1.00 84.31 71 LEU A C 1
ATOM 574 O O . LEU A 1 71 ? 0.779 -9.894 0.298 1.00 84.31 71 LEU A O 1
ATOM 578 N N . LEU A 1 72 ? 2.353 -8.502 1.068 1.00 79.56 72 LEU A N 1
ATOM 579 C CA . LEU A 1 72 ? 2.895 -8.155 -0.255 1.00 79.56 72 LEU A CA 1
ATOM 580 C C . LEU A 1 72 ? 3.414 -9.371 -1.036 1.00 79.56 72 LEU A C 1
ATOM 582 O O . LEU A 1 72 ? 3.197 -9.455 -2.245 1.00 79.56 72 LEU A O 1
ATOM 586 N N . GLU A 1 73 ? 4.065 -10.321 -0.365 1.00 77.06 73 GLU A N 1
ATOM 587 C CA . GLU A 1 73 ? 4.608 -11.528 -1.005 1.00 77.06 73 GLU A CA 1
ATOM 588 C C . GLU A 1 73 ? 3.519 -12.519 -1.435 1.00 77.06 73 GLU A C 1
ATOM 590 O O . GLU A 1 73 ? 3.659 -13.223 -2.441 1.00 77.06 73 GLU A O 1
ATOM 595 N N . THR A 1 74 ? 2.434 -12.603 -0.662 1.00 77.06 74 THR A N 1
ATOM 596 C CA . THR A 1 74 ? 1.405 -13.639 -0.831 1.00 77.06 74 THR A CA 1
ATOM 597 C C . THR A 1 74 ? 0.167 -13.157 -1.583 1.00 77.06 74 THR A C 1
ATOM 599 O O . THR A 1 74 ? -0.586 -13.986 -2.112 1.00 77.06 74 THR A O 1
ATOM 602 N N . PHE A 1 75 ? -0.054 -11.843 -1.677 1.00 76.44 75 PHE A N 1
ATOM 603 C CA . PHE A 1 75 ? -1.250 -11.280 -2.289 1.00 76.44 75 PHE A CA 1
ATOM 604 C C . PHE A 1 75 ? -1.189 -11.341 -3.818 1.00 76.44 75 PHE A C 1
ATOM 606 O O . PHE A 1 75 ? -0.346 -10.733 -4.477 1.00 76.44 75 PHE A O 1
ATOM 613 N N . LYS A 1 76 ? -2.127 -12.087 -4.409 1.00 65.75 76 LYS A N 1
ATOM 614 C CA . LYS A 1 76 ? -2.144 -12.369 -5.853 1.00 65.75 76 LYS A CA 1
ATOM 615 C C . LYS A 1 76 ? -2.930 -11.358 -6.691 1.00 65.75 76 LYS A C 1
ATOM 617 O O . LYS A 1 76 ? -3.142 -11.619 -7.866 1.00 65.75 76 LYS A O 1
ATOM 622 N N . GLY A 1 77 ? -3.410 -10.254 -6.112 1.00 62.47 77 GLY A N 1
ATOM 623 C CA . GLY A 1 77 ? -4.169 -9.224 -6.840 1.00 62.47 77 GLY A CA 1
ATOM 624 C C . GLY A 1 77 ? -5.573 -9.639 -7.306 1.00 62.47 77 GLY A C 1
ATOM 625 O O . GLY A 1 77 ? -6.243 -8.840 -7.945 1.00 62.47 77 GLY A O 1
ATOM 626 N N . TYR A 1 78 ? -6.013 -10.862 -6.982 1.00 59.47 78 TYR A N 1
ATOM 627 C CA . TYR A 1 78 ? -7.321 -11.430 -7.351 1.00 59.47 78 TYR A CA 1
ATOM 628 C C . TYR A 1 78 ? -8.025 -12.131 -6.174 1.00 59.47 78 TYR A C 1
ATOM 630 O O . TYR A 1 78 ? -8.973 -12.887 -6.378 1.00 59.47 78 TYR A O 1
ATOM 638 N N . GLY A 1 79 ? -7.516 -11.970 -4.949 1.00 59.44 79 GLY A N 1
ATOM 639 C CA . GLY A 1 79 ? -7.982 -12.703 -3.774 1.00 59.44 79 GLY A CA 1
ATOM 640 C C . GLY A 1 79 ? -8.510 -11.770 -2.697 1.00 59.44 79 GLY A C 1
ATOM 641 O O . GLY A 1 79 ? -7.897 -10.747 -2.420 1.00 59.44 79 GLY A O 1
ATOM 642 N N . THR A 1 80 ? -9.614 -12.158 -2.068 1.00 63.78 80 THR A N 1
ATOM 643 C CA . THR A 1 80 ? -10.102 -11.531 -0.837 1.00 63.78 80 THR A CA 1
ATOM 644 C C . THR A 1 80 ? -9.178 -11.875 0.329 1.00 63.78 80 THR A C 1
ATOM 646 O O . THR A 1 80 ? -8.746 -13.029 0.444 1.00 63.78 80 THR A O 1
ATOM 649 N N . ILE A 1 81 ? -8.898 -10.923 1.219 1.00 70.31 81 ILE A N 1
ATOM 650 C CA . ILE A 1 81 ? -8.117 -11.196 2.437 1.00 70.31 81 ILE A CA 1
ATOM 651 C C . ILE A 1 81 ? -9.003 -11.981 3.422 1.00 70.31 81 ILE A C 1
ATOM 653 O O . ILE A 1 81 ? -10.091 -11.506 3.754 1.00 70.31 81 ILE A O 1
ATOM 657 N N . PRO A 1 82 ? -8.578 -13.164 3.916 1.00 67.06 82 PRO A N 1
ATOM 658 C CA . PRO A 1 82 ? -9.338 -13.908 4.918 1.00 67.06 82 PRO A CA 1
ATOM 659 C C . PRO A 1 82 ? -9.642 -13.040 6.145 1.00 67.06 82 PRO A C 1
ATOM 661 O O . PRO A 1 82 ? -8.740 -12.435 6.726 1.00 67.06 82 PRO A O 1
ATOM 664 N N . THR A 1 83 ? -10.916 -12.962 6.533 1.00 66.75 83 THR A N 1
ATOM 665 C CA . THR A 1 83 ? -11.408 -12.025 7.559 1.00 66.75 83 THR A CA 1
ATOM 666 C C . THR A 1 83 ? -10.774 -12.255 8.935 1.00 66.75 83 THR A C 1
ATOM 668 O O . THR A 1 83 ? -10.625 -11.317 9.709 1.00 66.75 83 THR A O 1
ATOM 671 N N . ASP A 1 84 ? -10.359 -13.485 9.233 1.00 67.94 84 ASP A N 1
ATOM 672 C CA . ASP A 1 84 ? -9.689 -13.894 10.473 1.00 67.94 84 ASP A CA 1
ATOM 673 C C . ASP A 1 84 ? -8.235 -13.407 10.582 1.00 67.94 84 ASP A C 1
ATOM 675 O O . ASP A 1 84 ? -7.690 -13.331 11.681 1.00 67.94 84 ASP A O 1
ATOM 679 N N . LYS A 1 85 ? -7.611 -13.051 9.455 1.00 69.19 85 LYS A N 1
ATOM 680 C CA . LYS A 1 85 ? -6.235 -12.525 9.372 1.00 69.19 85 LYS A CA 1
ATOM 681 C C . LYS A 1 85 ? -6.190 -11.065 8.934 1.00 69.19 85 LYS A C 1
ATOM 683 O O . LYS A 1 85 ? -5.131 -10.526 8.621 1.00 69.19 85 LYS A O 1
ATOM 688 N N . ARG A 1 86 ? -7.357 -10.434 8.864 1.00 79.75 86 ARG A N 1
ATOM 689 C CA . ARG A 1 86 ? -7.538 -9.090 8.344 1.00 79.75 86 ARG A CA 1
ATOM 690 C C . ARG A 1 86 ? -7.170 -8.069 9.411 1.00 79.75 86 ARG A C 1
ATOM 692 O O . ARG A 1 86 ? -7.877 -7.909 10.402 1.00 79.75 86 ARG A O 1
ATOM 699 N N . ASN A 1 87 ? -6.080 -7.351 9.178 1.00 90.69 87 ASN A N 1
ATOM 700 C CA . ASN A 1 87 ? -5.669 -6.227 10.005 1.00 90.69 87 ASN A CA 1
ATOM 701 C C . ASN A 1 87 ? -5.761 -4.936 9.184 1.00 90.69 87 ASN A C 1
ATOM 703 O O . ASN A 1 87 ? -5.038 -4.743 8.208 1.00 90.69 87 ASN A O 1
ATOM 707 N N . THR A 1 88 ? -6.655 -4.041 9.595 1.00 92.06 88 THR A N 1
ATOM 708 C CA . THR A 1 88 ? -6.922 -2.768 8.919 1.00 92.06 88 THR A CA 1
ATOM 709 C C . THR A 1 88 ? -5.667 -1.902 8.764 1.00 92.06 88 THR A C 1
ATOM 711 O O . THR A 1 88 ? -5.474 -1.285 7.718 1.00 92.06 88 THR A O 1
ATOM 714 N N . TYR A 1 89 ? -4.787 -1.876 9.770 1.00 92.62 89 TYR A N 1
ATOM 715 C CA . TYR A 1 89 ? -3.550 -1.089 9.736 1.00 92.62 89 TYR A CA 1
ATOM 716 C C . TYR A 1 89 ? -2.513 -1.689 8.782 1.00 92.62 89 TYR A C 1
ATOM 718 O O . TYR A 1 89 ? -1.812 -0.946 8.096 1.00 92.62 89 TYR A O 1
ATOM 726 N N . VAL A 1 90 ? -2.458 -3.023 8.695 1.00 91.12 90 VAL A N 1
ATOM 727 C CA . VAL A 1 90 ? -1.629 -3.743 7.716 1.00 91.12 90 VAL A CA 1
ATOM 728 C C . VAL A 1 90 ? -2.101 -3.433 6.304 1.00 91.12 90 VAL A C 1
ATOM 730 O O . VAL A 1 90 ? -1.287 -3.065 5.460 1.00 91.12 90 VAL A O 1
ATOM 733 N N . ILE A 1 91 ? -3.410 -3.514 6.051 1.00 90.62 91 ILE A N 1
ATOM 734 C CA . ILE A 1 91 ? -3.991 -3.209 4.737 1.00 90.62 91 ILE A CA 1
ATOM 735 C C . ILE A 1 91 ? -3.692 -1.759 4.357 1.00 90.62 91 ILE A C 1
ATOM 737 O O . ILE A 1 91 ? -3.151 -1.520 3.282 1.00 90.62 91 ILE A O 1
ATOM 741 N N . TYR A 1 92 ? -3.948 -0.805 5.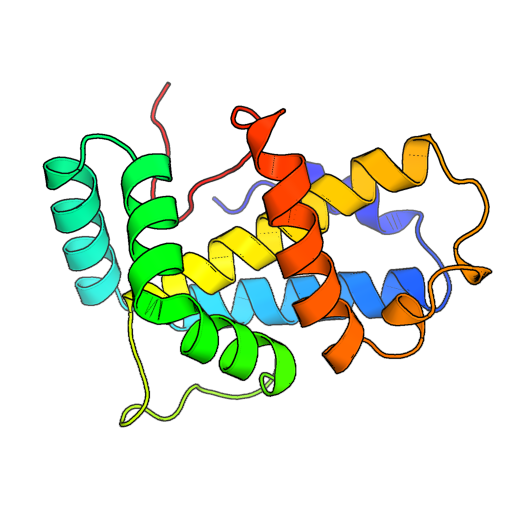256 1.00 91.62 92 TYR A N 1
ATOM 742 C CA . TYR A 1 92 ? -3.635 0.606 5.029 1.00 91.62 92 TYR A CA 1
ATOM 743 C C . TYR A 1 92 ? -2.154 0.824 4.692 1.00 91.62 92 TYR A C 1
ATOM 745 O O . TYR A 1 92 ? -1.842 1.395 3.650 1.00 91.62 92 TYR A O 1
ATOM 753 N N . ALA A 1 93 ? -1.229 0.331 5.518 1.00 89.00 93 ALA A N 1
ATOM 754 C CA . ALA A 1 93 ? 0.200 0.509 5.263 1.00 89.00 93 ALA A CA 1
ATOM 755 C C . ALA A 1 93 ? 0.643 -0.141 3.943 1.00 89.00 93 ALA A C 1
ATOM 757 O O . ALA A 1 93 ? 1.476 0.417 3.231 1.00 89.00 93 ALA A O 1
ATOM 758 N N . THR A 1 94 ? 0.043 -1.277 3.585 1.00 87.69 94 THR A N 1
ATOM 759 C CA . THR A 1 94 ? 0.310 -1.973 2.321 1.00 87.69 94 THR A CA 1
ATOM 760 C C . THR A 1 94 ? -0.180 -1.170 1.116 1.00 87.69 94 THR A C 1
ATOM 762 O O . THR A 1 94 ? 0.553 -1.043 0.140 1.00 87.69 94 THR A O 1
ATOM 765 N N . ILE A 1 95 ? -1.369 -0.558 1.189 1.00 87.62 95 ILE A N 1
ATOM 766 C CA . ILE A 1 95 ? -1.886 0.348 0.146 1.00 87.62 95 ILE A CA 1
ATOM 767 C C . ILE A 1 95 ? -0.894 1.481 -0.110 1.00 87.62 95 ILE A C 1
ATOM 769 O O . ILE A 1 95 ? -0.542 1.752 -1.260 1.00 87.62 95 ILE A O 1
ATOM 773 N N . ILE A 1 96 ? -0.435 2.121 0.968 1.00 86.00 96 ILE A N 1
ATOM 774 C CA . ILE A 1 96 ? 0.507 3.235 0.892 1.00 86.00 96 ILE A CA 1
ATOM 775 C C . ILE A 1 96 ? 1.833 2.773 0.278 1.00 86.00 96 ILE A C 1
ATOM 777 O O . ILE A 1 96 ? 2.308 3.398 -0.667 1.00 86.00 96 ILE A O 1
ATOM 781 N N . LEU A 1 97 ? 2.386 1.636 0.710 1.00 81.94 97 LEU A N 1
ATOM 782 C CA . LEU A 1 97 ? 3.600 1.062 0.116 1.00 81.94 97 LEU A CA 1
ATOM 783 C C . LEU A 1 97 ? 3.451 0.726 -1.372 1.00 81.94 97 LEU A C 1
ATOM 785 O O . LEU A 1 97 ? 4.374 0.980 -2.142 1.00 81.94 97 LEU A O 1
ATOM 789 N N . CYS A 1 98 ? 2.298 0.213 -1.809 1.00 80.62 98 CYS A N 1
ATOM 790 C CA . CYS A 1 98 ? 2.036 -0.023 -3.230 1.00 80.62 98 CYS A CA 1
ATOM 791 C C . CYS A 1 98 ? 2.020 1.284 -4.036 1.00 80.62 98 CYS A C 1
ATOM 793 O O . CYS A 1 98 ? 2.507 1.306 -5.166 1.00 80.62 98 CYS A O 1
ATOM 795 N N . GLN A 1 99 ? 1.494 2.381 -3.482 1.00 77.50 99 GLN A N 1
ATOM 796 C CA . GLN A 1 99 ? 1.595 3.691 -4.131 1.00 77.50 99 GLN A CA 1
ATOM 797 C C . GLN A 1 99 ? 3.036 4.216 -4.158 1.00 77.50 99 GLN A C 1
ATOM 799 O O . GLN A 1 99 ? 3.470 4.739 -5.181 1.00 77.50 99 GLN A O 1
ATOM 804 N N . TYR A 1 100 ? 3.790 4.036 -3.072 1.00 75.31 100 TYR A N 1
ATOM 805 C CA . TYR A 1 100 ? 5.201 4.424 -2.993 1.00 75.31 100 TYR A CA 1
ATOM 806 C C . TYR A 1 100 ? 6.065 3.703 -4.007 1.00 75.31 100 TYR A C 1
ATOM 808 O O . TYR A 1 100 ? 6.835 4.344 -4.715 1.00 75.31 100 TYR A O 1
ATOM 816 N N . ALA A 1 101 ? 5.911 2.383 -4.097 1.00 72.94 101 ALA A N 1
ATOM 817 C CA . ALA A 1 101 ? 6.601 1.576 -5.083 1.00 72.94 101 ALA A CA 1
ATOM 818 C C . ALA A 1 101 ? 6.368 2.184 -6.477 1.00 72.94 101 ALA A C 1
ATOM 820 O O . ALA A 1 101 ? 7.327 2.528 -7.161 1.00 72.94 101 ALA A O 1
ATOM 821 N N . ARG A 1 102 ? 5.105 2.469 -6.832 1.00 70.81 102 ARG A N 1
ATO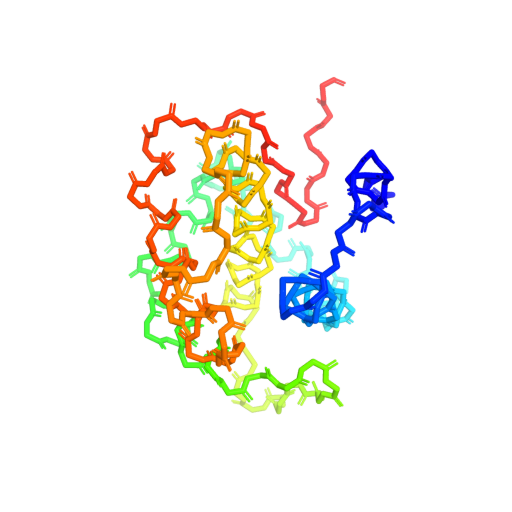M 822 C CA . ARG A 1 102 ? 4.730 3.128 -8.097 1.00 70.81 102 ARG A CA 1
ATOM 823 C C . ARG A 1 102 ? 5.415 4.481 -8.320 1.00 70.81 102 ARG A C 1
ATOM 825 O O . ARG A 1 102 ? 5.885 4.716 -9.429 1.00 70.81 102 ARG A O 1
ATOM 832 N N . GLY A 1 103 ? 5.482 5.338 -7.300 1.00 66.25 103 GLY A N 1
ATOM 833 C CA . GLY A 1 103 ? 6.155 6.640 -7.382 1.00 66.25 103 GLY A CA 1
ATOM 834 C C . GLY A 1 103 ? 7.670 6.514 -7.564 1.00 66.25 103 GLY A C 1
ATOM 835 O O . GLY A 1 103 ? 8.237 7.127 -8.465 1.00 66.25 103 GLY A O 1
ATOM 836 N N . LEU A 1 104 ? 8.319 5.650 -6.778 1.00 64.94 104 LEU A N 1
ATOM 837 C CA . LEU A 1 104 ? 9.751 5.373 -6.904 1.00 64.94 104 LEU A CA 1
ATOM 838 C C . LEU A 1 104 ? 10.098 4.840 -8.301 1.00 64.94 104 LEU A C 1
ATOM 840 O O . LEU A 1 104 ? 11.124 5.217 -8.854 1.00 64.94 104 LEU A O 1
ATOM 844 N N . TYR A 1 105 ? 9.244 4.006 -8.904 1.00 62.16 105 TYR A N 1
ATOM 845 C CA . TYR A 1 105 ? 9.494 3.492 -10.255 1.00 62.16 105 TYR A CA 1
ATOM 846 C C . TYR A 1 105 ? 9.469 4.564 -11.331 1.00 62.16 105 TYR A C 1
ATOM 848 O O . TYR A 1 105 ? 10.203 4.431 -12.305 1.00 62.16 105 TYR A O 1
ATOM 856 N N . ALA A 1 106 ? 8.653 5.605 -11.178 1.00 58.62 106 ALA A N 1
ATOM 857 C CA . ALA A 1 106 ? 8.663 6.717 -12.118 1.00 58.62 106 ALA A CA 1
ATOM 858 C C . ALA A 1 106 ? 9.991 7.480 -12.048 1.00 58.62 106 ALA A C 1
ATOM 860 O O . ALA A 1 106 ? 10.602 7.720 -13.085 1.00 58.62 106 ALA A O 1
ATOM 861 N N . HIS A 1 107 ? 10.483 7.745 -10.834 1.00 57.81 107 HIS A N 1
ATOM 862 C CA . HIS A 1 107 ? 11.761 8.429 -10.607 1.00 57.81 107 HIS A CA 1
ATOM 863 C C . HIS A 1 107 ? 12.972 7.592 -11.044 1.00 57.81 107 HIS A C 1
ATOM 865 O O . HIS A 1 107 ? 13.840 8.074 -11.762 1.00 57.81 107 HIS A O 1
ATOM 871 N N . VAL A 1 108 ? 13.019 6.305 -10.684 1.00 55.56 108 VAL A N 1
ATOM 872 C CA . VAL A 1 108 ? 14.128 5.402 -11.048 1.00 55.56 108 VAL A CA 1
ATOM 873 C C . VAL A 1 108 ? 14.214 5.177 -12.566 1.00 55.56 108 VAL A C 1
ATOM 875 O O . VAL A 1 108 ? 15.296 4.912 -13.087 1.00 55.56 108 VAL A O 1
ATOM 878 N N . LEU A 1 109 ? 13.105 5.295 -13.303 1.00 52.84 109 LEU A N 1
ATOM 879 C CA . LEU A 1 109 ? 13.093 5.124 -14.760 1.00 52.84 109 LEU A CA 1
ATOM 880 C C . LEU A 1 109 ? 13.446 6.380 -15.555 1.00 52.84 109 LEU A C 1
ATOM 882 O O . LEU A 1 109 ? 13.890 6.232 -16.694 1.00 52.84 109 LEU A O 1
ATOM 886 N N . GLU A 1 110 ? 13.293 7.583 -14.997 1.00 52.16 110 GLU A N 1
ATOM 887 C CA . GLU A 1 110 ? 13.860 8.779 -15.635 1.00 52.16 110 GLU A CA 1
ATOM 888 C C . GLU A 1 110 ? 15.396 8.683 -15.713 1.00 52.16 110 GLU A C 1
ATOM 890 O O . GLU A 1 110 ? 15.986 9.115 -16.705 1.00 52.16 110 GLU A O 1
ATOM 895 N N . ASP A 1 111 ? 16.022 8.002 -14.744 1.00 46.34 111 ASP A N 1
ATOM 896 C CA . ASP A 1 111 ? 17.478 7.853 -14.654 1.00 46.34 111 ASP A CA 1
ATOM 897 C C . ASP A 1 111 ? 18.042 6.542 -15.249 1.00 46.34 111 ASP A C 1
ATOM 899 O O . ASP A 1 111 ? 19.198 6.517 -15.685 1.00 46.34 111 ASP A O 1
ATOM 903 N N . ILE A 1 112 ? 17.276 5.439 -15.308 1.00 49.44 112 ILE A N 1
ATOM 904 C CA . ILE A 1 112 ? 17.795 4.120 -15.727 1.00 49.44 112 ILE A CA 1
ATOM 905 C C . ILE A 1 112 ? 17.184 3.652 -17.056 1.00 49.44 112 ILE A C 1
ATOM 907 O O . ILE A 1 112 ? 16.085 3.107 -17.120 1.00 49.44 112 ILE A O 1
ATOM 911 N N . GLN A 1 113 ? 17.964 3.761 -18.136 1.00 49.62 113 GLN A N 1
ATOM 912 C CA . GLN A 1 113 ? 17.567 3.361 -19.497 1.00 49.62 113 GLN A CA 1
ATOM 913 C C . GLN A 1 113 ? 17.446 1.838 -19.739 1.00 49.62 113 GLN A C 1
ATOM 915 O O . GLN A 1 113 ? 17.113 1.433 -20.854 1.00 49.62 113 GLN A O 1
ATOM 920 N N . SER A 1 114 ? 17.707 0.962 -18.757 1.00 53.00 114 SER A N 1
ATOM 921 C CA . SER A 1 114 ? 17.644 -0.496 -18.963 1.00 53.00 114 SER A CA 1
ATOM 922 C C . SER A 1 114 ? 16.952 -1.241 -17.811 1.00 53.00 114 SER A C 1
ATOM 924 O O . SER A 1 114 ? 17.495 -1.444 -16.727 1.00 53.00 114 SER A O 1
ATOM 926 N N . SER A 1 115 ? 15.730 -1.711 -18.070 1.00 53.81 115 SER A N 1
ATOM 927 C CA . SER A 1 115 ? 14.908 -2.483 -17.127 1.00 53.81 115 SER A CA 1
ATOM 928 C C . SER A 1 115 ? 15.389 -3.928 -16.920 1.00 53.81 115 SER A C 1
ATOM 930 O O . SER A 1 115 ? 14.844 -4.654 -16.092 1.00 53.81 115 SER A O 1
ATOM 932 N N . SER A 1 116 ? 16.382 -4.390 -17.686 1.00 53.94 116 SER A N 1
ATOM 933 C CA . SER A 1 116 ? 16.849 -5.782 -17.681 1.00 53.94 116 SER A CA 1
ATOM 934 C C . SER A 1 116 ? 17.747 -6.156 -16.499 1.00 53.94 116 SER A C 1
ATOM 936 O O . SER A 1 116 ? 17.951 -7.354 -16.272 1.00 53.94 116 SER A O 1
ATOM 938 N N . GLU A 1 117 ? 18.278 -5.172 -15.773 1.00 53.75 117 GLU A N 1
ATOM 939 C CA . GLU A 1 117 ? 19.253 -5.368 -14.689 1.00 53.75 117 GLU A CA 1
ATOM 940 C C . GLU A 1 117 ? 18.608 -5.664 -13.327 1.00 53.75 117 GLU A C 1
ATOM 942 O O . GLU A 1 117 ? 19.224 -6.316 -12.485 1.00 53.75 117 GLU A O 1
ATOM 947 N N . PHE A 1 118 ? 17.339 -5.296 -13.142 1.00 57.91 118 PHE A N 1
ATOM 948 C CA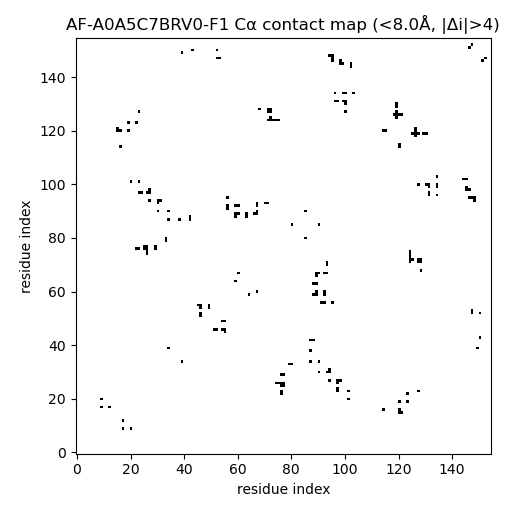 . PHE A 1 118 ? 16.587 -5.560 -11.915 1.00 57.91 118 PHE A CA 1
ATOM 949 C C . PHE A 1 118 ? 15.864 -6.907 -12.006 1.00 57.91 118 PHE A C 1
ATOM 951 O O . PHE A 1 118 ? 14.958 -7.117 -12.822 1.00 57.91 118 PHE A O 1
ATOM 958 N N . LYS A 1 119 ? 16.281 -7.859 -11.167 1.00 59.91 119 LYS A N 1
ATOM 959 C CA . LYS A 1 119 ? 15.705 -9.216 -11.115 1.00 59.91 119 LYS A CA 1
ATOM 960 C C . LYS A 1 119 ? 14.261 -9.203 -10.614 1.00 59.91 119 LYS A C 1
ATOM 962 O O . LYS A 1 119 ? 13.477 -10.078 -10.975 1.00 59.91 119 LYS A O 1
ATOM 967 N N . GLU A 1 120 ? 13.918 -8.189 -9.839 1.00 60.66 120 GLU A N 1
ATOM 968 C CA . GLU A 1 120 ? 12.628 -7.918 -9.223 1.00 60.66 120 GLU A CA 1
ATOM 969 C C . GLU A 1 120 ? 11.516 -7.763 -10.273 1.00 60.66 120 GLU A C 1
ATOM 971 O O . GLU A 1 120 ? 10.403 -8.243 -10.066 1.00 60.66 120 GLU A O 1
ATOM 976 N N . TYR A 1 121 ? 11.826 -7.217 -11.457 1.00 59.72 121 TYR A N 1
ATOM 977 C CA . TYR A 1 121 ? 10.855 -7.102 -12.555 1.00 59.72 121 TYR A CA 1
ATOM 978 C C . TYR A 1 121 ? 10.541 -8.438 -13.233 1.00 59.72 121 TYR A C 1
ATOM 980 O O . TYR A 1 121 ? 9.484 -8.591 -13.843 1.00 59.72 121 TYR A O 1
ATOM 988 N N . ARG A 1 122 ? 11.427 -9.434 -13.112 1.00 58.69 122 ARG A N 1
ATOM 989 C CA . ARG A 1 122 ? 11.213 -10.776 -13.676 1.00 58.69 122 ARG A CA 1
ATOM 990 C C . ARG A 1 122 ? 10.362 -11.662 -12.761 1.00 58.69 122 ARG A C 1
ATOM 992 O O . ARG A 1 122 ? 9.846 -12.679 -13.222 1.00 58.69 122 ARG A O 1
ATOM 999 N N . GLN A 1 123 ? 10.215 -11.296 -11.483 1.00 66.75 123 GLN A N 1
ATOM 1000 C CA . GLN A 1 123 ? 9.415 -12.014 -10.484 1.00 66.75 123 GLN A CA 1
ATOM 1001 C C . GLN A 1 123 ? 8.546 -11.042 -9.668 1.00 66.75 123 GLN A C 1
ATOM 1003 O O . GLN A 1 123 ? 8.948 -10.635 -8.577 1.00 66.75 123 GLN A O 1
ATOM 1008 N N . PRO A 1 124 ? 7.332 -10.708 -10.145 1.00 62.84 124 PRO A N 1
ATOM 1009 C CA . PRO A 1 124 ? 6.510 -9.660 -9.540 1.00 62.84 124 PRO A CA 1
ATOM 1010 C C . PRO A 1 124 ? 6.201 -9.834 -8.047 1.00 62.84 124 PRO A C 1
ATOM 1012 O O . PRO A 1 124 ? 6.180 -8.852 -7.316 1.00 62.84 124 PRO A O 1
ATOM 1015 N N . SER A 1 125 ? 6.020 -11.070 -7.565 1.00 62.81 125 SER A N 1
ATOM 1016 C CA . SER A 1 125 ? 5.708 -11.339 -6.153 1.00 62.81 125 SER A CA 1
ATOM 1017 C C . SER A 1 125 ? 6.871 -11.030 -5.203 1.00 62.81 125 SER A C 1
ATOM 1019 O O . SER A 1 125 ? 6.673 -10.377 -4.186 1.00 62.81 125 SER A O 1
ATOM 1021 N N . ALA A 1 126 ? 8.089 -11.464 -5.540 1.00 62.94 126 ALA A N 1
ATOM 1022 C CA . ALA A 1 126 ? 9.284 -11.211 -4.728 1.00 62.94 126 ALA A CA 1
ATOM 1023 C C . ALA A 1 126 ? 9.813 -9.781 -4.929 1.00 62.94 126 ALA A C 1
ATOM 1025 O O . ALA A 1 126 ? 10.308 -9.149 -3.996 1.00 62.94 126 ALA A O 1
ATOM 1026 N N . GLY A 1 127 ? 9.664 -9.252 -6.147 1.00 65.44 127 GLY A N 1
ATOM 1027 C CA . GLY A 1 127 ? 10.056 -7.893 -6.487 1.00 65.44 127 GLY A CA 1
ATOM 1028 C C . GLY A 1 127 ? 9.255 -6.839 -5.734 1.00 65.44 127 GLY A C 1
ATOM 1029 O O . GLY A 1 127 ? 9.835 -5.857 -5.290 1.00 65.44 127 GLY A O 1
ATOM 1030 N N . ASN A 1 128 ? 7.956 -7.056 -5.517 1.00 64.75 128 ASN A N 1
ATOM 1031 C CA . ASN A 1 128 ? 7.098 -6.100 -4.815 1.00 64.75 128 ASN A CA 1
ATOM 1032 C C . ASN A 1 128 ? 7.496 -5.879 -3.363 1.00 64.75 128 ASN A C 1
ATOM 1034 O O . ASN A 1 128 ? 7.647 -4.733 -2.954 1.00 64.75 128 ASN A O 1
ATOM 1038 N N . ALA A 1 129 ? 7.684 -6.954 -2.595 1.00 68.31 129 ALA A N 1
ATOM 1039 C CA . ALA A 1 129 ? 8.106 -6.833 -1.206 1.00 68.31 129 ALA A CA 1
ATOM 1040 C C . ALA A 1 129 ? 9.479 -6.156 -1.120 1.00 68.31 129 ALA A C 1
ATOM 1042 O O . ALA A 1 129 ? 9.632 -5.161 -0.418 1.00 68.31 129 ALA A O 1
ATOM 1043 N N . SER A 1 130 ? 10.451 -6.618 -1.913 1.00 70.12 130 SER A N 1
ATOM 1044 C CA . SER A 1 130 ? 11.796 -6.040 -1.903 1.00 70.12 130 SER A CA 1
ATOM 1045 C C . SER A 1 130 ? 11.816 -4.571 -2.329 1.00 70.12 130 SER A C 1
ATOM 1047 O O . SER A 1 130 ? 12.534 -3.780 -1.729 1.00 70.12 130 SER A O 1
ATOM 1049 N N . LEU A 1 131 ? 11.044 -4.181 -3.342 1.00 64.19 131 LEU A N 1
ATOM 1050 C CA . LEU A 1 131 ? 11.030 -2.805 -3.831 1.00 64.19 131 LEU A CA 1
ATOM 1051 C C . LEU A 1 131 ? 10.187 -1.875 -2.954 1.00 64.19 131 LEU A C 1
ATOM 1053 O O . LEU A 1 131 ? 10.570 -0.725 -2.785 1.00 64.19 131 LEU A O 1
ATOM 1057 N N . ALA A 1 132 ? 9.091 -2.350 -2.359 1.00 65.38 132 ALA A N 1
ATOM 1058 C CA . ALA A 1 132 ? 8.346 -1.595 -1.350 1.00 65.38 132 ALA A CA 1
ATOM 1059 C C . ALA A 1 132 ? 9.205 -1.333 -0.101 1.00 65.38 132 ALA A C 1
ATOM 1061 O O . ALA A 1 132 ? 9.136 -0.256 0.487 1.00 65.38 132 ALA A O 1
ATOM 1062 N N . LEU A 1 133 ? 10.056 -2.295 0.271 1.00 66.19 133 LEU A N 1
ATOM 1063 C CA . LEU A 1 133 ? 11.037 -2.143 1.343 1.00 66.19 133 LEU A CA 1
ATOM 1064 C C . LEU A 1 133 ? 12.187 -1.205 0.953 1.00 66.19 133 LEU A C 1
ATOM 1066 O O . LEU A 1 133 ? 12.546 -0.339 1.737 1.00 66.19 133 LEU A O 1
ATOM 1070 N N . ASN A 1 134 ? 12.715 -1.287 -0.269 1.00 65.25 134 ASN A N 1
ATOM 1071 C CA . ASN A 1 134 ? 13.737 -0.339 -0.736 1.00 65.25 134 ASN A CA 1
ATOM 1072 C C . ASN A 1 134 ? 13.172 1.084 -0.909 1.00 65.25 134 ASN A C 1
ATOM 1074 O O . ASN A 1 134 ? 13.883 2.070 -0.719 1.00 65.25 134 ASN A O 1
ATOM 1078 N N . ALA A 1 135 ? 11.880 1.209 -1.228 1.00 62.12 135 ALA A N 1
ATOM 1079 C CA . ALA A 1 135 ? 11.192 2.492 -1.285 1.00 62.12 135 ALA A CA 1
ATOM 1080 C C . ALA A 1 135 ? 11.139 3.186 0.076 1.00 62.12 135 ALA A C 1
ATOM 1082 O O . ALA A 1 135 ? 11.111 4.412 0.102 1.00 62.12 135 ALA A O 1
ATOM 1083 N N . LEU A 1 136 ? 11.189 2.438 1.186 1.00 61.53 136 LEU A N 1
ATOM 1084 C CA . LEU A 1 136 ? 11.244 2.992 2.541 1.00 61.53 136 LEU A CA 1
ATOM 1085 C C . LEU A 1 136 ? 12.546 3.725 2.856 1.00 61.53 136 LEU A C 1
ATOM 1087 O O . LEU A 1 136 ? 12.512 4.772 3.504 1.00 61.53 136 LEU A O 1
ATOM 1091 N N . ASP A 1 137 ? 13.672 3.218 2.366 1.00 60.16 137 ASP A N 1
ATOM 1092 C CA . ASP A 1 137 ? 14.962 3.890 2.532 1.00 60.16 137 ASP A CA 1
ATOM 1093 C C . ASP A 1 137 ? 15.015 5.189 1.711 1.00 60.16 137 ASP A C 1
ATOM 1095 O O . ASP A 1 137 ? 15.569 6.198 2.151 1.00 60.16 137 ASP A O 1
ATOM 1099 N N . PHE A 1 138 ? 14.364 5.200 0.544 1.00 56.31 138 PHE A N 1
ATOM 1100 C CA . PHE A 1 138 ? 14.234 6.383 -0.316 1.00 56.31 138 PHE A CA 1
ATOM 1101 C C . PHE A 1 138 ? 13.238 7.423 0.239 1.00 56.31 138 PHE A C 1
ATOM 1103 O O . PHE A 1 138 ? 13.399 8.632 0.076 1.00 56.31 138 PHE A O 1
ATOM 1110 N N . LEU A 1 139 ? 12.228 6.944 0.962 1.00 54.66 139 LEU A N 1
ATOM 1111 C CA . LEU A 1 139 ? 11.136 7.679 1.608 1.00 54.66 139 LEU A CA 1
ATOM 1112 C C . LEU A 1 139 ? 11.595 8.713 2.641 1.00 54.66 139 LEU A C 1
ATOM 1114 O O . LEU A 1 139 ? 10.910 9.708 2.870 1.00 54.66 139 LEU A O 1
ATOM 1118 N N . MET A 1 140 ? 12.772 8.512 3.241 1.00 56.06 140 MET A N 1
ATOM 1119 C CA . MET A 1 140 ? 13.382 9.498 4.136 1.00 56.06 140 MET A CA 1
ATOM 1120 C C . MET A 1 140 ? 13.741 10.819 3.435 1.00 56.06 140 MET A C 1
ATOM 1122 O O . MET A 1 140 ? 14.056 11.791 4.122 1.00 56.06 140 MET A O 1
ATOM 1126 N N . PHE A 1 141 ? 13.684 10.869 2.099 1.00 54.09 141 PHE A N 1
ATOM 1127 C CA . PHE A 1 141 ? 14.152 12.005 1.311 1.00 54.09 141 PHE A CA 1
ATOM 1128 C C . PHE A 1 141 ? 13.050 12.757 0.536 1.00 54.09 141 PHE A C 1
ATOM 1130 O O . PHE A 1 141 ? 13.278 13.922 0.220 1.00 54.09 141 PHE A O 1
ATOM 1137 N N . VAL A 1 142 ? 11.869 12.167 0.257 1.00 55.06 142 VAL A N 1
ATOM 1138 C CA . VAL A 1 142 ? 10.803 12.813 -0.561 1.00 55.06 142 VAL A CA 1
ATOM 1139 C C . VAL A 1 142 ? 9.369 12.469 -0.081 1.00 55.06 142 VAL A C 1
ATOM 1141 O O . VAL A 1 142 ? 8.702 11.618 -0.669 1.00 55.06 142 VAL A O 1
ATOM 1144 N N . PRO A 1 143 ? 8.862 13.098 0.997 1.00 55.31 143 PRO A N 1
ATOM 1145 C CA . PRO A 1 143 ? 7.540 12.787 1.562 1.00 55.31 143 PRO A CA 1
ATOM 1146 C C . PRO A 1 143 ? 6.338 13.461 0.863 1.00 55.31 143 PRO A C 1
ATOM 1148 O O . PRO A 1 143 ? 5.209 13.016 1.058 1.00 55.31 143 PRO A O 1
ATOM 1151 N N . ASP A 1 144 ? 6.548 14.511 0.061 1.00 56.22 144 ASP A N 1
ATOM 1152 C CA . ASP A 1 144 ? 5.466 15.420 -0.374 1.00 56.22 144 ASP A CA 1
ATOM 1153 C C . ASP A 1 144 ? 4.674 14.959 -1.618 1.00 56.22 144 ASP A C 1
ATOM 1155 O O . ASP A 1 144 ? 3.663 15.565 -1.968 1.00 56.22 144 ASP A O 1
ATOM 1159 N N . GLU A 1 145 ? 5.086 13.885 -2.295 1.00 62.69 145 GLU A N 1
ATOM 1160 C CA . GLU A 1 145 ? 4.462 13.448 -3.560 1.00 62.69 145 GLU A CA 1
ATOM 1161 C C . GLU A 1 145 ? 3.406 12.345 -3.393 1.00 62.69 145 GLU A C 1
ATOM 1163 O O . GLU A 1 145 ? 2.887 11.809 -4.378 1.00 62.69 145 GLU A O 1
ATOM 1168 N N . ILE A 1 146 ? 3.086 11.971 -2.152 1.00 71.00 146 ILE A N 1
ATOM 1169 C CA . ILE A 1 146 ? 2.393 10.711 -1.892 1.00 71.00 146 ILE A CA 1
ATOM 1170 C C . ILE A 1 146 ? 0.984 10.940 -1.387 1.00 71.00 146 ILE A C 1
ATOM 1172 O O . ILE A 1 146 ? 0.729 11.632 -0.406 1.00 71.00 146 ILE A O 1
ATOM 1176 N N . ASN A 1 147 ? 0.053 10.277 -2.059 1.00 76.50 147 ASN A N 1
ATOM 1177 C CA . ASN A 1 147 ? -1.346 10.289 -1.697 1.00 76.50 147 ASN A CA 1
ATOM 1178 C C . ASN A 1 147 ? -1.614 9.294 -0.558 1.00 76.50 147 ASN A C 1
ATOM 1180 O O . ASN A 1 147 ? -1.750 8.089 -0.769 1.00 76.50 147 ASN A O 1
ATOM 1184 N N . TYR A 1 148 ? -1.774 9.800 0.660 1.00 78.50 148 TYR A N 1
ATOM 1185 C CA . TYR A 1 148 ? -2.137 8.978 1.812 1.00 78.50 148 TYR A CA 1
ATOM 1186 C C . TYR A 1 148 ? -3.627 8.586 1.832 1.00 78.50 148 TYR A C 1
ATOM 1188 O O . TYR A 1 148 ? -4.354 8.869 2.785 1.00 78.50 148 TYR A O 1
ATOM 1196 N N . TRP A 1 149 ? -4.096 7.899 0.787 1.00 83.81 149 TRP A N 1
ATOM 1197 C CA . TRP A 1 149 ? -5.460 7.367 0.721 1.00 83.81 149 TRP A CA 1
ATOM 1198 C C . TRP A 1 149 ? -5.765 6.498 1.958 1.00 83.81 149 TRP A C 1
ATOM 1200 O O . TRP A 1 149 ? -4.916 5.697 2.347 1.00 83.81 149 TRP A O 1
ATOM 1210 N N . PRO A 1 150 ? -6.955 6.598 2.581 1.00 80.50 150 PRO A N 1
ATOM 1211 C CA . PRO A 1 150 ? -8.170 7.284 2.126 1.00 80.50 150 PRO A CA 1
ATOM 1212 C C . PRO A 1 150 ? -8.253 8.764 2.501 1.00 80.50 150 PRO A C 1
ATOM 1214 O O . PRO A 1 150 ? -9.282 9.397 2.257 1.00 80.50 150 PRO A O 1
ATOM 1217 N N . PHE A 1 151 ? -7.210 9.328 3.101 1.00 83.12 151 PHE A N 1
ATOM 1218 C CA . PHE A 1 151 ? -7.215 10.720 3.516 1.00 83.12 151 PHE A CA 1
ATOM 1219 C C . PHE A 1 151 ? -6.940 11.595 2.297 1.00 83.12 151 PHE A C 1
ATOM 1221 O O . PHE A 1 151 ? -5.890 11.506 1.671 1.00 83.12 151 PHE A O 1
ATOM 1228 N N . SER A 1 152 ? -7.902 12.437 1.933 1.00 61.12 152 SER A N 1
ATOM 1229 C CA . SER A 1 152 ? -7.579 13.598 1.117 1.00 61.12 152 SER A CA 1
ATOM 1230 C C . SER A 1 152 ? -6.962 14.620 2.056 1.00 61.12 152 SER A C 1
ATOM 1232 O O . SER A 1 152 ? -7.674 15.145 2.919 1.00 61.12 152 SER A O 1
ATOM 1234 N N . ASP A 1 153 ? -5.678 14.917 1.898 1.00 51.66 153 ASP A N 1
ATOM 1235 C CA . ASP A 1 153 ? -5.177 16.185 2.405 1.00 51.66 153 ASP A CA 1
ATOM 1236 C C . ASP A 1 153 ? -5.921 17.270 1.618 1.00 51.66 153 ASP A C 1
ATOM 1238 O O . ASP A 1 153 ? -5.701 17.486 0.426 1.00 51.66 153 ASP A O 1
ATOM 1242 N N . ALA A 1 154 ? -6.930 17.854 2.264 1.00 36.75 154 ALA A N 1
ATOM 1243 C CA . ALA A 1 154 ? -7.545 19.079 1.802 1.00 36.75 154 ALA A CA 1
ATOM 1244 C C . ALA A 1 154 ? -6.493 20.173 1.995 1.00 36.75 154 ALA A C 1
ATOM 1246 O O . ALA A 1 154 ? -6.400 20.753 3.076 1.00 36.75 154 ALA A O 1
ATOM 1247 N N . ASN A 1 155 ? -5.663 20.379 0.974 1.00 34.88 155 ASN A N 1
ATOM 1248 C CA . ASN A 1 155 ? -5.067 21.690 0.759 1.00 34.88 155 ASN A CA 1
ATOM 1249 C C . ASN A 1 155 ? -6.171 22.669 0.353 1.00 34.88 155 ASN A C 1
ATOM 1251 O O . ASN A 1 155 ? -6.988 22.298 -0.525 1.00 34.88 155 ASN A O 1
#

Organism: Serratia marcescens (NCBI:txid615)

pLDDT: mean 71.24, std 15.68, range [34.31, 93.44]

Secondary structure (DSSP, 8-state):
---SHHHHHGGG--THHHHHHHHHHHHHHHHHHH--HHHHHHHHHHHHHHSSHHHHHHHHHHHHHHHHHHHHHH--SS-PPPGGG--HHHHHHHHHHHHHHHHHHHHHHHH-S-TTS-GGGG-HHHHHHHHHHHHHHHHTT--TT---TT-----

Sequence (155 aa):
MIPSSWYLANQYFTGDFAKFNNWNESIYLSLCDELTREEIQALNLARERLGSANALFTSCLKSHHDEIVTLLETFKGYGTIPTDKRNTYVIYATIILCQYARGLYAHVLEDIQSSSEFKEYRQPSAGNASLALNALDFLMFVPDEINYWPFSDAN

Foldseek 3Di:
DPDCPLVVVLPPDDDLQNVLLVQLVLLLVLLLVLDDPVLVVVLVVVCVVQVHLVSLLVVLCVVCVVVLLVCLLPPRSPDHDPPVSDDSSSSLNNSQLSQLLSVVVVVVCVPDPDPPVDVLSVPNNNNSSVSSVVSVVVCVPDVPPGDSPPDDPPD

Radius of gyration: 15.22 Å; Cα contacts (8 Å, |Δi|>4): 116; chains: 1; bounding box: 36×36×40 Å

Mean predicted aligned error: 9.05 Å